Protein AF-A0A453KIV6-F1 (afdb_monomer_lite)

InterPro domains:
  IPR011990 Tetratricopeptide-like helical domain superfamily [G3DSA:1.25.40.10] (7-167)
  IPR011990 Tetratricopeptide-like helical domain superfamily [SSF48452] (20-155)

Sequence (171 aa):
MGMAVLGEAQRQRRRSVYEFLDATRPARGQALRWCETAREMRRVDGDMKEARLLLRGALCCVKDYASVYRTWIAMEKEAGGVGVARWLFEEWGAVCAKDGGLRNEGDGATADAYGDYWCAYLAFELGHGDLRRARAVAARAVRACPRDASLRDTVELRLRDEQERQRRRRR

Organism: Aegilops tauschii subsp. strangulata (NCBI:txid200361)

Foldseek 3Di:
DPPVVVVVVVVVVLVVVLVVCCVPPVLVSLLVVLLVVLVVCCVPVVDNVVSVVSLVVNCVVGPPNVSSLVSNLVVCVVVVNLVVSVVSLVVVLVVLVVVVVPDDPDDVPRVVSLLVSLLVVLVSCLVPHDLVVSVVSLVVSCVVCVPDPVSNVSSVVVSVVSVVVVVVVVD

Structure (mmCIF, N/CA/C/O backbone):
data_AF-A0A453KIV6-F1
#
_entry.id   AF-A0A453KIV6-F1
#
loop_
_atom_site.group_PDB
_atom_site.id
_atom_site.type_symbol
_atom_site.label_atom_id
_atom_site.label_alt_id
_atom_site.label_comp_id
_atom_site.label_asym_id
_atom_site.label_entity_id
_atom_site.label_seq_id
_atom_site.pdbx_PDB_ins_code
_atom_site.Cartn_x
_atom_site.Cartn_y
_atom_site.Cartn_z
_atom_site.occupancy
_atom_site.B_iso_or_equiv
_atom_site.auth_seq_id
_atom_site.auth_comp_id
_atom_site.auth_asym_id
_atom_site.auth_atom_id
_atom_site.pdbx_PDB_model_num
ATOM 1 N N . MET A 1 1 ? 20.209 22.980 -22.981 1.00 47.47 1 MET A N 1
ATOM 2 C CA . MET A 1 1 ? 21.184 22.102 -22.290 1.00 47.47 1 MET A CA 1
ATOM 3 C C . MET A 1 1 ? 20.880 21.845 -20.800 1.00 47.47 1 MET A C 1
ATOM 5 O O . MET A 1 1 ? 21.683 21.197 -20.154 1.00 47.47 1 MET A O 1
ATOM 9 N N . GLY A 1 2 ? 19.731 22.259 -20.235 1.00 46.34 2 GLY A N 1
ATOM 10 C CA . GLY A 1 2 ? 19.408 21.992 -18.815 1.00 46.34 2 GLY A CA 1
ATOM 11 C C . GLY A 1 2 ? 18.737 20.637 -18.529 1.00 46.34 2 GLY A C 1
ATOM 12 O O . GLY A 1 2 ? 19.004 20.021 -17.505 1.00 46.34 2 GLY A O 1
ATOM 13 N N . MET A 1 3 ? 17.908 20.123 -19.447 1.00 42.19 3 MET A N 1
ATOM 14 C CA . MET A 1 3 ? 17.103 18.908 -19.210 1.00 42.19 3 MET A CA 1
ATOM 15 C C . MET A 1 3 ? 17.911 17.598 -19.276 1.00 42.19 3 MET A C 1
ATOM 17 O O . MET A 1 3 ? 17.608 16.653 -18.554 1.00 42.19 3 MET A O 1
ATOM 21 N N . ALA A 1 4 ? 18.963 17.543 -20.101 1.00 50.53 4 ALA A N 1
ATOM 22 C CA . ALA A 1 4 ? 19.808 16.352 -20.246 1.00 50.53 4 ALA A CA 1
ATOM 23 C C . ALA A 1 4 ? 20.705 16.114 -19.014 1.00 50.53 4 ALA A C 1
ATOM 25 O O . ALA A 1 4 ? 20.799 14.988 -18.531 1.00 50.53 4 ALA A O 1
ATOM 26 N N . VAL A 1 5 ? 21.271 17.188 -18.447 1.00 51.59 5 VAL A N 1
ATOM 27 C CA . VAL A 1 5 ? 22.126 17.151 -17.245 1.00 51.59 5 VAL A CA 1
ATOM 28 C C . VAL A 1 5 ? 21.317 16.781 -15.997 1.00 51.59 5 VAL A C 1
ATOM 30 O O . VAL A 1 5 ? 21.770 15.990 -15.169 1.00 51.59 5 VAL A O 1
ATOM 33 N N . LEU A 1 6 ? 20.077 17.277 -15.888 1.00 51.12 6 LEU A N 1
ATOM 34 C CA . LEU A 1 6 ? 19.143 16.852 -14.839 1.00 51.12 6 LEU A CA 1
ATOM 35 C C . LEU A 1 6 ? 18.791 15.359 -14.970 1.00 51.12 6 LEU A C 1
ATOM 37 O O . LEU A 1 6 ? 18.749 14.648 -13.965 1.00 51.12 6 LEU A O 1
ATOM 41 N N . GLY A 1 7 ? 18.626 14.860 -16.199 1.00 60.97 7 GLY A N 1
ATOM 42 C CA . GLY A 1 7 ? 18.396 13.440 -16.473 1.00 60.97 7 GLY A CA 1
ATOM 43 C C . GLY A 1 7 ? 19.587 12.540 -16.123 1.00 60.97 7 GLY A C 1
ATOM 44 O O . GLY A 1 7 ? 19.401 11.437 -15.611 1.00 60.97 7 GLY A O 1
ATOM 45 N N . GLU A 1 8 ? 20.820 12.987 -16.352 1.00 64.06 8 GLU A N 1
ATOM 46 C CA . GLU A 1 8 ? 22.041 12.248 -15.991 1.00 64.06 8 GLU A CA 1
ATOM 47 C C . GLU A 1 8 ? 22.295 12.223 -14.485 1.00 64.06 8 GLU A C 1
ATOM 49 O O . GLU A 1 8 ? 22.528 11.149 -13.929 1.00 64.06 8 GLU A O 1
ATOM 54 N N . ALA A 1 9 ? 22.146 13.357 -13.797 1.00 69.06 9 ALA A N 1
ATOM 55 C CA . ALA A 1 9 ? 22.261 13.412 -12.341 1.00 69.06 9 ALA A CA 1
ATOM 56 C C . ALA A 1 9 ? 21.202 12.532 -11.651 1.00 69.06 9 ALA A C 1
ATOM 58 O O . ALA A 1 9 ? 21.491 11.849 -10.664 1.00 69.06 9 ALA A O 1
ATOM 59 N N . GLN A 1 10 ? 19.979 12.499 -12.186 1.00 62.06 10 GLN A N 1
ATOM 60 C CA . GLN A 1 10 ? 18.903 11.650 -11.679 1.00 62.06 10 GLN A CA 1
ATOM 61 C C . GLN A 1 10 ? 19.151 10.159 -11.963 1.00 62.06 10 GLN A C 1
ATOM 63 O O . GLN A 1 10 ? 18.891 9.325 -11.093 1.00 62.06 10 GLN A O 1
ATOM 68 N N . ARG A 1 11 ? 19.710 9.813 -13.132 1.00 67.31 11 ARG A N 1
ATOM 69 C CA . ARG A 1 11 ? 20.141 8.440 -13.460 1.00 67.31 11 ARG A CA 1
ATOM 70 C C . ARG A 1 11 ? 21.281 7.964 -12.564 1.00 67.31 11 ARG A C 1
ATOM 72 O O . ARG A 1 11 ? 21.212 6.850 -12.052 1.00 67.31 11 ARG A O 1
ATOM 79 N N . GLN A 1 12 ? 22.272 8.814 -12.308 1.00 71.19 12 GLN A N 1
ATOM 80 C CA . GLN A 1 12 ? 23.392 8.480 -11.430 1.00 71.19 12 GLN A CA 1
ATOM 81 C C . GLN A 1 12 ? 22.928 8.268 -9.986 1.00 71.19 12 GLN A C 1
ATOM 83 O O . GLN A 1 12 ? 23.289 7.272 -9.365 1.00 71.19 12 GLN A O 1
ATOM 88 N N . ARG A 1 13 ? 22.048 9.137 -9.468 1.00 69.75 13 ARG A N 1
ATOM 89 C CA . ARG A 1 13 ? 21.447 8.956 -8.135 1.00 69.75 13 ARG A CA 1
ATOM 90 C C . ARG A 1 13 ? 20.656 7.653 -8.029 1.00 69.75 13 ARG A C 1
ATOM 92 O O . ARG A 1 13 ? 20.806 6.939 -7.044 1.00 69.75 13 ARG A O 1
ATOM 99 N N . ARG A 1 14 ? 19.839 7.322 -9.036 1.00 70.06 14 ARG A N 1
ATOM 100 C CA . ARG A 1 14 ? 19.102 6.046 -9.088 1.00 70.06 14 ARG A CA 1
ATOM 101 C C . ARG A 1 14 ? 20.045 4.851 -9.063 1.00 70.06 14 ARG A C 1
ATOM 103 O O . ARG A 1 14 ? 19.831 3.932 -8.280 1.00 70.06 14 ARG A O 1
ATOM 110 N N . ARG A 1 15 ? 21.105 4.889 -9.870 1.00 71.06 15 ARG A N 1
ATOM 111 C CA . ARG A 1 15 ? 22.117 3.834 -9.921 1.00 71.06 15 ARG A CA 1
ATOM 112 C C . ARG A 1 15 ? 22.780 3.621 -8.560 1.00 71.06 15 ARG A C 1
ATOM 114 O O . ARG A 1 15 ? 22.799 2.492 -8.089 1.00 71.06 15 ARG A O 1
ATOM 121 N N . SER A 1 16 ? 23.199 4.691 -7.885 1.00 72.12 16 SER A N 1
ATOM 122 C CA . SER A 1 16 ? 23.774 4.597 -6.536 1.00 72.12 16 SER A CA 1
ATOM 123 C C . SER A 1 16 ? 22.783 4.056 -5.498 1.00 72.12 16 SER A C 1
ATOM 125 O O . SER A 1 16 ? 23.171 3.296 -4.615 1.00 72.12 16 SER A O 1
ATOM 127 N N . VAL A 1 17 ? 21.492 4.397 -5.607 1.00 71.00 17 VAL A N 1
ATOM 128 C CA . VAL A 1 17 ? 20.441 3.831 -4.743 1.00 71.00 17 VAL A CA 1
ATOM 129 C C . VAL A 1 17 ? 20.253 2.337 -5.008 1.00 71.00 17 VAL A C 1
ATOM 131 O O . VAL A 1 17 ? 20.113 1.575 -4.055 1.00 71.00 17 VAL A O 1
ATOM 134 N N . TYR A 1 18 ? 20.274 1.896 -6.267 1.00 71.56 18 TYR A N 1
ATOM 135 C CA . TYR A 1 18 ? 20.174 0.472 -6.594 1.00 71.56 18 TYR A CA 1
ATOM 136 C C . TYR A 1 18 ? 21.403 -0.312 -6.159 1.00 71.56 18 TYR A C 1
ATOM 138 O O . TYR A 1 18 ? 21.230 -1.359 -5.556 1.00 71.56 18 TYR A O 1
ATOM 146 N N . GLU A 1 19 ? 22.609 0.216 -6.359 1.00 74.31 19 GLU A N 1
ATOM 147 C CA . GLU A 1 19 ? 23.851 -0.407 -5.883 1.00 74.31 19 GLU A CA 1
ATOM 148 C C . GLU A 1 19 ? 23.843 -0.558 -4.351 1.00 74.31 19 GLU A C 1
ATOM 150 O O . GLU A 1 19 ? 24.135 -1.633 -3.827 1.00 74.31 19 GLU A O 1
ATOM 155 N N . PHE A 1 20 ? 23.404 0.471 -3.619 1.00 69.81 20 PHE A N 1
ATOM 156 C CA . PHE A 1 20 ? 23.237 0.397 -2.165 1.00 69.81 20 PHE A CA 1
ATOM 157 C C . PHE A 1 20 ? 22.172 -0.626 -1.740 1.00 69.81 20 PHE A C 1
ATOM 159 O O . PHE A 1 20 ? 22.363 -1.376 -0.779 1.00 69.81 20 PHE A O 1
ATOM 166 N N . LEU A 1 21 ? 21.032 -0.669 -2.432 1.00 64.44 21 LEU A N 1
ATOM 167 C CA . LEU A 1 21 ? 19.954 -1.608 -2.119 1.00 64.44 21 LEU A CA 1
ATOM 168 C C . LEU A 1 21 ? 20.297 -3.043 -2.510 1.00 64.44 21 LEU A C 1
ATOM 170 O O . LEU A 1 21 ? 19.915 -3.950 -1.786 1.00 64.44 21 LEU A O 1
ATOM 174 N N . ASP A 1 22 ? 21.030 -3.269 -3.592 1.00 72.75 22 ASP A N 1
ATOM 175 C CA . ASP A 1 22 ? 21.511 -4.598 -3.964 1.00 72.75 22 ASP A CA 1
ATOM 176 C C . ASP A 1 22 ? 22.532 -5.112 -2.938 1.00 72.75 22 ASP A C 1
ATOM 178 O O . ASP A 1 22 ? 22.506 -6.294 -2.599 1.00 72.75 22 ASP A O 1
ATOM 182 N N . ALA A 1 23 ? 23.349 -4.220 -2.366 1.00 69.38 23 ALA A N 1
ATOM 183 C CA . ALA A 1 23 ? 24.298 -4.558 -1.306 1.00 69.38 23 ALA A CA 1
ATOM 184 C C . ALA A 1 23 ? 23.635 -4.825 0.059 1.00 69.38 23 ALA A C 1
ATOM 186 O O . ALA A 1 23 ? 24.098 -5.677 0.812 1.00 69.38 23 ALA A O 1
ATOM 187 N N . THR A 1 24 ? 22.562 -4.103 0.403 1.00 68.44 24 THR A N 1
ATOM 188 C CA . THR A 1 24 ? 21.967 -4.149 1.756 1.00 68.44 24 THR A CA 1
ATOM 189 C C . THR A 1 24 ? 20.653 -4.926 1.839 1.00 68.44 24 THR A C 1
ATOM 191 O O . THR A 1 24 ? 20.355 -5.532 2.868 1.00 68.44 24 THR A O 1
ATOM 194 N N . ARG A 1 25 ? 19.824 -4.885 0.789 1.00 67.12 25 ARG A N 1
ATOM 195 C CA . ARG A 1 25 ? 18.457 -5.441 0.726 1.00 67.12 25 ARG A CA 1
ATOM 196 C C . ARG A 1 25 ? 18.107 -5.885 -0.709 1.00 67.12 25 ARG A C 1
ATOM 198 O O . ARG A 1 25 ? 17.221 -5.291 -1.336 1.00 67.12 25 ARG A O 1
ATOM 205 N N . PRO A 1 26 ? 18.732 -6.954 -1.231 1.00 71.44 26 PRO A N 1
ATOM 206 C CA . PRO A 1 26 ? 18.646 -7.324 -2.648 1.00 71.44 26 PRO A CA 1
ATOM 207 C C . PRO A 1 26 ? 17.217 -7.609 -3.134 1.00 71.44 26 PRO A C 1
ATOM 209 O O . PRO A 1 26 ? 16.855 -7.234 -4.248 1.00 71.44 26 PRO A O 1
ATOM 212 N N . ALA A 1 27 ? 16.354 -8.185 -2.289 1.00 69.69 27 ALA A N 1
ATOM 213 C CA . ALA A 1 27 ? 14.942 -8.408 -2.625 1.00 69.69 27 ALA A CA 1
ATOM 214 C C . ALA A 1 27 ? 14.176 -7.096 -2.889 1.00 69.69 27 ALA A C 1
ATOM 216 O O . ALA A 1 27 ? 13.337 -7.031 -3.787 1.00 69.69 27 ALA A O 1
ATOM 217 N N . ARG A 1 28 ? 14.497 -6.037 -2.137 1.00 68.69 28 ARG A N 1
ATOM 218 C CA . ARG A 1 28 ? 13.899 -4.705 -2.287 1.00 68.69 28 ARG A CA 1
ATOM 219 C C . ARG A 1 28 ? 14.469 -3.968 -3.498 1.00 68.69 28 ARG A C 1
ATOM 221 O O . ARG A 1 28 ? 13.719 -3.305 -4.208 1.00 68.69 28 ARG A O 1
ATOM 228 N N . GLY A 1 29 ? 15.771 -4.108 -3.763 1.00 73.88 29 GLY A N 1
ATOM 229 C CA . GLY A 1 29 ? 16.406 -3.586 -4.979 1.00 73.88 29 GLY A CA 1
ATOM 230 C C . GLY A 1 29 ? 15.764 -4.153 -6.249 1.00 73.88 29 GLY A C 1
ATOM 231 O O . GLY A 1 29 ? 15.362 -3.398 -7.135 1.00 73.88 29 GLY A O 1
ATOM 232 N N . GLN A 1 30 ? 15.558 -5.473 -6.289 1.00 75.50 30 GLN A N 1
ATOM 233 C CA . GLN A 1 30 ? 14.859 -6.146 -7.388 1.00 75.50 30 GLN A CA 1
ATOM 234 C C . GLN A 1 30 ? 13.414 -5.653 -7.543 1.00 75.50 30 GLN A C 1
ATOM 236 O O . GLN A 1 30 ? 13.033 -5.265 -8.646 1.00 75.50 30 GLN A O 1
ATOM 241 N N . ALA A 1 31 ? 12.633 -5.595 -6.456 1.00 77.62 31 ALA A N 1
ATOM 242 C CA . ALA A 1 31 ? 11.251 -5.104 -6.479 1.00 77.62 31 ALA A CA 1
ATOM 243 C C . ALA A 1 31 ? 11.137 -3.703 -7.094 1.00 77.62 31 ALA A C 1
ATOM 245 O O . ALA A 1 31 ? 10.273 -3.446 -7.930 1.00 77.62 31 ALA A O 1
ATOM 246 N N . LEU A 1 32 ? 12.030 -2.791 -6.701 1.00 77.94 32 LEU A N 1
ATOM 247 C CA . LEU A 1 32 ? 11.992 -1.406 -7.161 1.00 77.94 32 LEU A CA 1
ATOM 248 C C . LEU A 1 32 ? 12.328 -1.257 -8.643 1.00 77.94 32 LEU A C 1
ATOM 250 O O . LEU A 1 32 ? 11.750 -0.380 -9.282 1.00 77.94 32 LEU A O 1
ATOM 254 N N . ARG A 1 33 ? 13.203 -2.107 -9.195 1.00 80.75 33 ARG A N 1
ATOM 255 C CA . ARG A 1 33 ? 13.465 -2.134 -10.641 1.00 80.75 33 ARG A CA 1
ATOM 256 C C . ARG A 1 33 ? 12.202 -2.499 -11.418 1.00 80.75 33 ARG A C 1
ATOM 258 O O . ARG A 1 33 ? 11.814 -1.751 -12.306 1.00 80.75 33 ARG A O 1
ATOM 265 N N . TRP A 1 34 ? 11.501 -3.562 -11.015 1.00 82.75 34 TRP A N 1
ATOM 266 C CA . TRP A 1 34 ? 10.222 -3.947 -11.631 1.00 82.75 34 TRP A CA 1
ATOM 267 C C . TRP A 1 34 ? 9.164 -2.842 -11.526 1.00 82.75 34 TRP A C 1
ATOM 269 O O . TRP A 1 34 ? 8.488 -2.527 -12.505 1.00 82.75 34 TRP A O 1
ATOM 279 N N . CYS A 1 35 ? 9.049 -2.212 -10.355 1.00 84.88 35 CYS A N 1
ATOM 280 C CA . CYS A 1 35 ? 8.140 -1.089 -10.130 1.00 84.88 35 CYS A CA 1
ATOM 281 C C . CYS A 1 35 ? 8.448 0.112 -11.032 1.00 84.88 35 CYS A C 1
ATOM 283 O O . CYS A 1 35 ? 7.536 0.785 -11.510 1.00 84.88 35 CYS A O 1
ATOM 285 N N . GLU A 1 36 ? 9.727 0.408 -11.245 1.00 84.31 36 GLU A N 1
ATOM 286 C CA . GLU A 1 36 ? 10.147 1.500 -12.110 1.00 84.31 36 GLU A CA 1
ATOM 287 C C . GLU A 1 36 ? 9.876 1.203 -13.582 1.00 84.31 36 GLU A C 1
ATOM 289 O O . GLU A 1 36 ? 9.257 2.032 -14.247 1.00 84.31 36 GLU A O 1
ATOM 294 N N . THR A 1 37 ? 10.242 0.013 -14.061 1.00 83.00 37 THR A N 1
ATOM 295 C CA . THR A 1 37 ? 9.947 -0.417 -15.433 1.00 83.00 37 THR A CA 1
ATOM 296 C C . THR A 1 37 ? 8.445 -0.362 -15.712 1.00 83.00 37 THR A C 1
ATOM 298 O O . THR A 1 37 ? 8.033 0.169 -16.738 1.00 83.00 37 THR A O 1
ATOM 301 N N . ALA A 1 38 ? 7.603 -0.803 -14.772 1.00 82.56 38 ALA A N 1
ATOM 302 C CA . ALA A 1 38 ? 6.150 -0.706 -14.916 1.00 82.56 38 ALA A CA 1
ATOM 303 C C . ALA A 1 38 ? 5.660 0.748 -15.051 1.00 82.56 38 ALA A C 1
ATOM 305 O O . ALA A 1 38 ? 4.805 1.048 -15.888 1.00 82.56 38 ALA A O 1
ATOM 306 N N . ARG A 1 39 ? 6.207 1.672 -14.249 1.00 82.06 39 ARG A N 1
ATOM 307 C CA . ARG A 1 39 ? 5.870 3.105 -14.323 1.00 82.06 39 ARG A CA 1
ATOM 308 C C . ARG A 1 39 ? 6.334 3.746 -15.625 1.00 82.06 39 ARG A C 1
ATOM 310 O O . ARG A 1 39 ? 5.650 4.631 -16.132 1.00 82.06 39 ARG A O 1
ATOM 317 N N . GLU A 1 40 ? 7.492 3.340 -16.131 1.00 81.44 40 GLU A N 1
ATOM 318 C CA . GLU A 1 40 ? 8.035 3.832 -17.394 1.00 81.44 40 GLU A CA 1
ATOM 319 C C . GLU A 1 40 ? 7.197 3.347 -18.581 1.00 81.44 40 GLU A C 1
ATOM 321 O O . GLU A 1 40 ? 6.781 4.180 -19.380 1.00 81.44 40 GLU A O 1
ATOM 326 N N . MET A 1 41 ? 6.812 2.066 -18.622 1.00 74.75 41 MET A N 1
ATOM 327 C CA . MET A 1 41 ? 5.904 1.546 -19.658 1.00 74.75 41 MET A CA 1
ATOM 328 C C . MET A 1 41 ? 4.564 2.284 -19.667 1.00 74.75 41 MET A C 1
ATOM 330 O O . MET A 1 41 ? 4.121 2.751 -20.709 1.00 74.75 41 MET A O 1
ATOM 334 N N . ARG A 1 42 ? 3.961 2.533 -18.495 1.00 77.31 42 ARG A N 1
ATOM 335 C CA . ARG A 1 42 ? 2.735 3.347 -18.419 1.00 77.31 42 ARG A CA 1
ATOM 336 C C . ARG A 1 42 ? 2.928 4.760 -18.985 1.00 77.31 42 ARG A C 1
ATOM 338 O O . ARG A 1 42 ? 1.998 5.322 -19.558 1.00 77.31 42 ARG A O 1
ATOM 345 N N . ARG A 1 43 ? 4.100 5.366 -18.776 1.00 78.94 43 ARG A N 1
ATOM 346 C CA . ARG A 1 43 ? 4.404 6.718 -19.269 1.00 78.94 43 ARG A CA 1
ATOM 347 C C . ARG A 1 43 ? 4.620 6.767 -20.776 1.00 78.94 43 ARG A C 1
ATOM 349 O O . ARG A 1 43 ? 4.271 7.781 -21.372 1.00 78.94 43 ARG A O 1
ATOM 356 N N . VAL A 1 44 ? 5.227 5.731 -21.347 1.00 74.19 44 VAL A N 1
ATOM 357 C CA . VAL A 1 44 ? 5.601 5.675 -22.766 1.00 74.19 44 VAL A CA 1
ATOM 358 C C . VAL A 1 44 ? 4.445 5.161 -23.622 1.00 74.19 44 VAL A C 1
ATOM 360 O O . VAL A 1 44 ? 4.092 5.809 -24.602 1.00 74.19 44 VAL A O 1
ATOM 363 N N . ASP A 1 45 ? 3.822 4.052 -23.222 1.00 63.16 45 ASP A N 1
ATOM 364 C CA . ASP A 1 45 ? 2.835 3.341 -24.044 1.00 63.16 45 ASP A CA 1
ATOM 365 C C . ASP A 1 45 ? 1.394 3.793 -23.770 1.00 63.16 45 ASP A C 1
ATOM 367 O O . ASP A 1 45 ? 0.501 3.598 -24.592 1.00 63.16 45 ASP A O 1
ATOM 371 N N . GLY A 1 46 ? 1.134 4.390 -22.601 1.00 63.56 46 GLY A N 1
ATOM 372 C CA . GLY A 1 46 ? -0.198 4.835 -22.182 1.00 63.56 46 GLY A CA 1
ATOM 373 C C . GLY A 1 46 ? -1.191 3.709 -21.846 1.00 63.56 46 GLY A C 1
ATOM 374 O O . GLY A 1 46 ? -2.146 3.967 -21.108 1.00 63.56 46 GLY A O 1
ATOM 375 N N . ASP A 1 47 ? -0.974 2.470 -22.311 1.00 69.00 47 ASP A N 1
ATOM 376 C CA . ASP A 1 47 ? -1.754 1.295 -21.900 1.00 69.00 47 ASP A CA 1
ATOM 377 C C . ASP A 1 47 ? -1.234 0.739 -20.557 1.00 69.00 47 ASP A C 1
ATOM 379 O O . ASP A 1 47 ? -0.040 0.614 -20.283 1.00 69.00 47 ASP A O 1
ATOM 383 N N . MET A 1 48 ? -2.174 0.442 -19.664 1.00 77.19 48 MET A N 1
ATOM 384 C CA . MET A 1 48 ? -1.922 -0.069 -18.319 1.00 77.19 48 MET A CA 1
ATOM 385 C C . MET A 1 48 ? -1.816 -1.606 -18.307 1.00 77.19 48 MET A C 1
ATOM 387 O O . MET A 1 48 ? -1.415 -2.192 -17.302 1.00 77.19 48 MET A O 1
ATOM 391 N N . LYS A 1 49 ? -2.193 -2.297 -19.389 1.00 79.31 49 LYS A N 1
ATOM 392 C CA . LYS A 1 49 ? -2.220 -3.771 -19.453 1.00 79.31 49 LYS A CA 1
ATOM 393 C C . LYS A 1 49 ? -0.835 -4.402 -19.340 1.00 79.31 49 LYS A C 1
ATOM 395 O O . LYS A 1 49 ? -0.652 -5.304 -18.524 1.00 79.31 49 LYS A O 1
ATOM 400 N N . GLU A 1 50 ? 0.140 -3.916 -20.091 1.00 78.12 50 GLU A N 1
ATOM 401 C CA . GLU A 1 50 ? 1.508 -4.438 -20.119 1.00 78.12 50 GLU A CA 1
ATOM 402 C C . GLU A 1 50 ? 2.191 -4.216 -18.765 1.00 78.12 50 GLU A C 1
ATOM 404 O O . GLU A 1 50 ? 2.817 -5.124 -18.215 1.00 78.12 50 GLU A O 1
ATOM 409 N N . ALA A 1 51 ? 1.971 -3.047 -18.156 1.00 82.94 51 ALA A N 1
ATOM 410 C CA . ALA A 1 51 ? 2.444 -2.747 -16.808 1.00 82.94 51 ALA A CA 1
ATOM 411 C C . ALA A 1 51 ? 1.846 -3.690 -15.748 1.00 82.94 51 ALA A C 1
ATOM 413 O O . ALA A 1 51 ? 2.567 -4.151 -14.862 1.00 82.94 51 ALA A O 1
ATOM 414 N N . ARG A 1 52 ? 0.552 -4.032 -15.849 1.00 83.25 52 ARG A N 1
ATOM 415 C CA . ARG A 1 52 ? -0.094 -5.019 -14.961 1.00 83.25 52 ARG A CA 1
ATOM 416 C C . ARG A 1 52 ? 0.510 -6.409 -15.118 1.00 83.25 52 ARG A C 1
ATOM 418 O O . ARG A 1 52 ? 0.780 -7.062 -14.115 1.00 83.25 52 ARG A O 1
ATOM 425 N N . LEU A 1 53 ? 0.720 -6.864 -16.355 1.00 83.69 53 LEU A N 1
ATOM 426 C CA . LEU A 1 53 ? 1.324 -8.172 -16.627 1.00 83.69 53 LEU A CA 1
ATOM 427 C C . LEU A 1 53 ? 2.741 -8.255 -16.056 1.00 83.69 53 LEU A C 1
ATOM 429 O O . LEU A 1 53 ? 3.082 -9.245 -15.408 1.00 83.69 53 LEU A O 1
ATOM 433 N N . LEU A 1 54 ? 3.526 -7.189 -16.216 1.00 83.88 54 LEU A N 1
ATOM 434 C CA . LEU A 1 54 ? 4.873 -7.094 -15.667 1.00 83.88 54 LEU A CA 1
ATOM 435 C C . LEU A 1 54 ? 4.876 -7.175 -14.134 1.00 83.88 54 LEU A C 1
ATOM 437 O O . LEU A 1 54 ? 5.624 -7.961 -13.555 1.00 83.88 54 LEU A O 1
ATOM 441 N N . LEU A 1 55 ? 4.018 -6.395 -13.471 1.00 85.06 55 LEU A N 1
ATOM 442 C CA . LEU A 1 55 ? 3.907 -6.393 -12.009 1.00 85.06 55 LEU A CA 1
ATOM 443 C C . LEU A 1 55 ? 3.409 -7.741 -11.482 1.00 85.06 55 LEU A C 1
ATOM 445 O O . LEU A 1 55 ? 3.918 -8.234 -10.476 1.00 85.06 55 LEU A O 1
ATOM 449 N N . ARG A 1 56 ? 2.476 -8.380 -12.191 1.00 85.25 56 ARG A N 1
ATOM 450 C CA . ARG A 1 56 ? 2.003 -9.725 -11.857 1.00 85.25 56 ARG A CA 1
ATOM 451 C C . ARG A 1 56 ? 3.112 -10.769 -11.981 1.00 85.25 56 ARG A C 1
ATOM 453 O O . ARG A 1 56 ? 3.246 -11.601 -11.091 1.00 85.25 56 ARG A O 1
ATOM 460 N N . GLY A 1 57 ? 3.932 -10.699 -13.030 1.00 81.00 57 GLY A N 1
ATOM 461 C CA . GLY A 1 57 ? 5.120 -11.545 -13.169 1.00 81.00 57 GLY A CA 1
ATOM 462 C C . GLY A 1 57 ? 6.141 -11.302 -12.054 1.00 81.00 57 GLY A C 1
ATOM 463 O O . GLY A 1 57 ? 6.690 -12.252 -11.498 1.00 81.00 57 GLY A O 1
ATOM 464 N N . ALA A 1 58 ? 6.339 -10.043 -11.653 1.00 82.12 58 ALA A N 1
ATOM 465 C CA . ALA A 1 58 ? 7.248 -9.689 -10.566 1.00 82.12 58 ALA A CA 1
ATOM 466 C C . ALA A 1 58 ? 6.826 -10.301 -9.218 1.00 82.12 58 ALA A C 1
ATOM 468 O O . ALA A 1 58 ? 7.692 -10.740 -8.461 1.00 82.12 58 ALA A O 1
ATOM 469 N N . LEU A 1 59 ? 5.521 -10.401 -8.930 1.00 80.75 59 LEU A N 1
ATOM 470 C CA . LEU A 1 59 ? 5.012 -11.029 -7.701 1.00 80.75 59 LEU A CA 1
ATOM 471 C C . LEU A 1 59 ? 5.398 -12.513 -7.569 1.00 80.75 59 LEU A C 1
ATOM 473 O O . LEU A 1 59 ? 5.516 -13.002 -6.450 1.00 80.75 59 LEU A O 1
ATOM 477 N N . CYS A 1 60 ? 5.639 -13.222 -8.676 1.00 76.31 60 CYS A N 1
ATOM 478 C CA . CYS A 1 60 ? 6.117 -14.609 -8.642 1.00 76.31 60 CYS A CA 1
ATOM 479 C C . CYS A 1 60 ? 7.616 -14.725 -8.322 1.00 76.31 60 CYS A C 1
ATOM 481 O O . CYS A 1 60 ? 8.066 -15.778 -7.876 1.00 76.31 60 CYS A O 1
ATOM 483 N N . CYS A 1 61 ? 8.390 -13.665 -8.557 1.00 70.00 61 CYS A N 1
ATOM 484 C CA . CYS A 1 61 ? 9.854 -13.707 -8.528 1.00 70.00 61 CYS A CA 1
ATOM 485 C C . CYS A 1 61 ? 10.463 -12.918 -7.360 1.00 70.00 61 CYS A C 1
ATOM 487 O O . CYS A 1 61 ? 11.634 -13.102 -7.031 1.00 70.00 61 CYS A O 1
ATOM 489 N N . VAL A 1 62 ? 9.697 -12.018 -6.740 1.00 71.38 62 VAL A N 1
ATOM 490 C CA . VAL A 1 62 ? 10.204 -11.035 -5.780 1.00 71.38 62 VAL A CA 1
ATOM 491 C C . VAL A 1 62 ? 9.677 -11.323 -4.376 1.00 71.38 62 VAL A C 1
ATOM 493 O O . VAL A 1 62 ? 8.473 -11.354 -4.142 1.00 71.38 62 VAL A O 1
ATOM 496 N N . LYS A 1 63 ? 10.591 -11.454 -3.405 1.00 72.25 63 LYS A N 1
ATOM 497 C CA . LYS A 1 63 ? 10.230 -11.644 -1.986 1.00 72.25 63 LYS A CA 1
ATOM 498 C C . LYS A 1 63 ? 9.599 -10.400 -1.346 1.00 72.25 63 LYS A C 1
ATOM 500 O O . LYS A 1 63 ? 8.818 -10.529 -0.413 1.00 72.25 63 LYS A O 1
ATOM 505 N N . ASP A 1 64 ? 9.935 -9.202 -1.828 1.00 73.50 64 ASP A N 1
ATOM 506 C CA . ASP A 1 64 ? 9.312 -7.939 -1.406 1.00 73.50 64 ASP A CA 1
ATOM 507 C C . ASP A 1 64 ? 8.088 -7.602 -2.276 1.00 73.50 64 ASP A C 1
ATOM 509 O O . ASP A 1 64 ? 8.081 -6.654 -3.067 1.00 73.50 64 ASP A O 1
ATOM 513 N N . TYR A 1 65 ? 7.034 -8.404 -2.134 1.00 78.12 65 TYR A N 1
ATOM 514 C CA . TYR A 1 65 ? 5.761 -8.166 -2.816 1.00 78.12 65 TYR A CA 1
ATOM 515 C C . TYR A 1 65 ? 5.073 -6.877 -2.348 1.00 78.12 65 TYR A C 1
ATOM 517 O O . TYR A 1 65 ? 4.306 -6.284 -3.105 1.00 78.12 65 TYR A O 1
ATOM 525 N N . ALA A 1 66 ? 5.363 -6.390 -1.135 1.00 80.88 66 ALA A N 1
ATOM 526 C CA . ALA A 1 66 ? 4.774 -5.165 -0.601 1.00 80.88 66 ALA A CA 1
ATOM 527 C C . ALA A 1 66 ? 5.117 -3.943 -1.467 1.00 80.88 66 ALA A C 1
ATOM 529 O O . ALA A 1 66 ? 4.236 -3.147 -1.796 1.00 80.88 66 ALA A O 1
ATOM 530 N N . SER A 1 67 ? 6.379 -3.803 -1.882 1.00 81.06 67 SER A N 1
ATOM 531 C CA . SER A 1 67 ? 6.801 -2.726 -2.788 1.00 81.06 67 SER A CA 1
ATOM 532 C C . SER A 1 67 ? 6.124 -2.813 -4.165 1.00 81.06 67 SER A C 1
ATOM 534 O O . SER A 1 67 ? 5.774 -1.777 -4.745 1.00 81.06 67 SER A O 1
ATOM 536 N N . VAL A 1 68 ? 5.892 -4.033 -4.662 1.00 83.38 68 VAL A N 1
ATOM 537 C CA . VAL A 1 68 ? 5.221 -4.295 -5.947 1.00 83.38 68 VAL A CA 1
ATOM 538 C C . VAL A 1 68 ? 3.742 -3.911 -5.871 1.00 83.38 68 VAL A C 1
ATOM 540 O O . VAL A 1 68 ? 3.285 -3.092 -6.672 1.00 83.38 68 VAL A O 1
ATOM 543 N N . TYR A 1 69 ? 3.013 -4.387 -4.856 1.00 86.94 69 TYR A N 1
ATOM 544 C CA . TYR A 1 69 ? 1.607 -4.028 -4.640 1.00 86.94 69 TYR A CA 1
ATOM 545 C C . TYR A 1 69 ? 1.412 -2.527 -4.427 1.00 86.94 69 TYR A C 1
ATOM 547 O O . TYR A 1 69 ? 0.522 -1.940 -5.041 1.00 86.94 69 TYR A O 1
ATOM 555 N N . ARG A 1 70 ? 2.252 -1.865 -3.616 1.00 86.31 70 ARG A N 1
ATOM 556 C CA . ARG A 1 70 ? 2.142 -0.410 -3.390 1.00 86.31 70 ARG A CA 1
ATOM 557 C C . ARG A 1 70 ? 2.282 0.374 -4.695 1.00 86.31 70 ARG A C 1
ATOM 559 O O . ARG A 1 70 ? 1.526 1.319 -4.919 1.00 86.31 70 ARG A O 1
ATOM 566 N N . THR A 1 71 ? 3.224 -0.016 -5.553 1.00 87.06 71 THR A N 1
ATOM 567 C CA . THR A 1 71 ? 3.398 0.609 -6.871 1.00 87.06 71 THR A CA 1
ATOM 568 C C . THR A 1 71 ? 2.203 0.357 -7.771 1.00 87.06 71 THR A C 1
ATOM 570 O O . THR A 1 71 ? 1.680 1.311 -8.346 1.00 87.06 71 THR A O 1
ATOM 573 N N . TRP A 1 72 ? 1.741 -0.888 -7.852 1.00 89.56 72 TRP A N 1
ATOM 574 C CA . TRP A 1 72 ? 0.600 -1.241 -8.686 1.00 89.56 72 TRP A CA 1
ATOM 575 C C . TRP A 1 72 ? -0.657 -0.468 -8.268 1.00 89.56 72 TRP A C 1
ATOM 577 O O . TRP A 1 72 ? -1.272 0.223 -9.077 1.00 89.56 72 TRP A O 1
ATOM 587 N N . ILE A 1 73 ? -0.981 -0.481 -6.977 1.00 89.75 73 ILE A N 1
ATOM 588 C CA . ILE A 1 73 ? -2.126 0.237 -6.412 1.00 89.75 73 ILE A CA 1
ATOM 589 C C . ILE A 1 73 ? -2.024 1.741 -6.691 1.00 89.75 73 ILE A C 1
ATOM 591 O O . ILE A 1 73 ? -3.018 2.360 -7.067 1.00 89.75 73 ILE A O 1
ATOM 595 N N . ALA A 1 74 ? -0.844 2.348 -6.530 1.00 88.19 74 ALA A N 1
ATOM 596 C CA . ALA A 1 74 ? -0.644 3.760 -6.860 1.00 88.19 74 ALA A CA 1
ATOM 597 C C . ALA A 1 74 ? -0.939 4.041 -8.340 1.00 88.19 74 ALA A C 1
ATOM 599 O O . ALA A 1 74 ? -1.641 5.003 -8.653 1.00 88.19 74 ALA A O 1
ATOM 600 N N . MET A 1 75 ? -0.477 3.164 -9.233 1.00 87.31 75 MET A N 1
ATOM 601 C CA . MET A 1 75 ? -0.712 3.318 -10.662 1.00 87.31 75 MET A CA 1
ATOM 602 C C . MET A 1 75 ? -2.199 3.202 -11.022 1.00 87.31 75 MET A C 1
ATOM 604 O O . MET A 1 75 ? -2.694 4.045 -11.770 1.00 87.31 75 MET A O 1
ATOM 608 N N . GLU A 1 76 ? -2.926 2.234 -10.456 1.00 88.81 76 GLU A N 1
ATOM 609 C CA . GLU A 1 76 ? -4.375 2.086 -10.681 1.00 88.81 76 GLU A CA 1
ATOM 610 C C . GLU A 1 76 ? -5.164 3.281 -10.140 1.00 88.81 76 GLU A C 1
ATOM 612 O O . GLU A 1 76 ? -6.101 3.747 -10.785 1.00 88.81 76 GLU A O 1
ATOM 617 N N . LYS A 1 77 ? -4.772 3.830 -8.983 1.00 86.44 77 LYS A N 1
ATOM 618 C CA . LYS A 1 77 ? -5.415 5.024 -8.410 1.00 86.44 77 LYS A CA 1
ATOM 619 C C . LYS A 1 77 ? -5.296 6.232 -9.330 1.00 86.44 77 LYS A C 1
ATOM 621 O O . LYS A 1 77 ? -6.285 6.912 -9.573 1.00 86.44 77 LYS A O 1
ATOM 626 N N . GLU A 1 78 ? -4.101 6.480 -9.854 1.00 84.38 78 GLU A N 1
ATOM 627 C CA . GLU A 1 78 ? -3.861 7.564 -10.811 1.00 84.38 78 GLU A CA 1
ATOM 628 C C . GLU A 1 78 ? -4.620 7.356 -12.131 1.00 84.38 78 GLU A C 1
ATOM 630 O O . GLU A 1 78 ? -4.885 8.322 -12.835 1.00 84.38 78 GLU A O 1
ATOM 635 N N . ALA A 1 79 ? -4.952 6.112 -12.486 1.00 82.81 79 ALA A N 1
ATOM 636 C CA . ALA A 1 79 ? -5.772 5.784 -13.652 1.00 82.81 79 ALA A CA 1
ATOM 637 C C . ALA A 1 79 ? -7.290 5.817 -13.358 1.00 82.81 79 ALA A C 1
ATOM 639 O O . ALA A 1 79 ? -8.089 5.511 -14.238 1.00 82.81 79 ALA A O 1
ATOM 640 N N . GLY A 1 80 ? -7.707 6.152 -12.129 1.00 80.81 80 GLY A N 1
ATOM 641 C CA . GLY A 1 80 ? -9.114 6.149 -11.701 1.00 80.81 80 GLY A CA 1
ATOM 642 C C . GLY A 1 80 ? -9.678 4.762 -11.350 1.00 80.81 80 GLY A C 1
ATOM 643 O O . GLY A 1 80 ? -10.852 4.635 -11.003 1.00 80.81 80 GLY A O 1
ATOM 644 N N . GLY A 1 81 ? -8.853 3.714 -11.378 1.00 84.81 81 GLY A N 1
ATOM 645 C CA . GLY A 1 81 ? -9.211 2.316 -11.126 1.00 84.81 81 GLY A CA 1
ATOM 646 C C . GLY A 1 81 ? -9.376 1.963 -9.644 1.00 84.81 81 GLY A C 1
ATOM 647 O O . GLY A 1 81 ? -8.768 1.009 -9.161 1.00 84.81 81 GLY A O 1
ATOM 648 N N . VAL A 1 82 ? -10.210 2.697 -8.898 1.00 86.94 82 VAL A N 1
ATOM 649 C CA . VAL A 1 82 ? -10.406 2.490 -7.443 1.00 86.94 82 VAL A CA 1
ATOM 650 C C . VAL A 1 82 ? -10.898 1.071 -7.117 1.00 86.94 82 VAL A C 1
ATOM 652 O O . VAL A 1 82 ? -10.517 0.501 -6.095 1.00 86.94 82 VAL A O 1
ATOM 655 N N . GLY A 1 83 ? -11.720 0.473 -7.987 1.00 86.56 83 GLY A N 1
ATOM 656 C CA . GLY A 1 83 ? -12.189 -0.909 -7.830 1.00 86.56 83 GLY A CA 1
ATOM 657 C C . GLY A 1 83 ? -11.060 -1.940 -7.934 1.00 86.56 83 GLY A C 1
ATOM 658 O O . GLY A 1 83 ? -10.966 -2.829 -7.091 1.00 86.56 83 GLY A O 1
ATOM 659 N N . VAL A 1 84 ? -10.162 -1.771 -8.908 1.00 86.81 84 VAL A N 1
ATOM 660 C CA . VAL A 1 84 ? -8.987 -2.640 -9.089 1.00 86.81 84 VAL A CA 1
ATOM 661 C C . VAL A 1 84 ? -8.017 -2.463 -7.925 1.00 86.81 84 VAL A C 1
ATOM 663 O O . VAL A 1 84 ? -7.551 -3.448 -7.363 1.00 86.81 84 VAL A O 1
ATOM 666 N N . ALA A 1 85 ? -7.785 -1.223 -7.486 1.00 88.62 85 ALA A N 1
ATOM 667 C CA . ALA A 1 85 ? -6.959 -0.936 -6.316 1.00 88.62 85 ALA A CA 1
ATOM 668 C C . ALA A 1 85 ? -7.473 -1.646 -5.048 1.00 88.62 85 ALA A C 1
ATOM 670 O O . ALA A 1 85 ? -6.675 -2.197 -4.295 1.00 88.62 85 ALA A O 1
ATOM 671 N N . ARG A 1 86 ? -8.797 -1.689 -4.830 1.00 90.62 86 ARG A N 1
ATOM 672 C CA . ARG A 1 86 ? -9.406 -2.450 -3.721 1.00 90.62 86 ARG A CA 1
ATOM 673 C C . ARG A 1 86 ? -9.159 -3.946 -3.837 1.00 90.62 86 ARG A C 1
ATOM 675 O O . ARG A 1 86 ? -8.786 -4.570 -2.851 1.00 90.62 86 ARG A O 1
ATOM 682 N N . TRP A 1 87 ? -9.367 -4.507 -5.024 1.00 91.81 87 TRP A N 1
ATOM 683 C CA . TRP A 1 87 ? -9.121 -5.925 -5.268 1.00 91.81 87 TRP A CA 1
ATOM 684 C C . TRP A 1 87 ? -7.653 -6.296 -5.005 1.00 91.81 87 TRP A C 1
ATOM 686 O O . TRP A 1 87 ? -7.394 -7.273 -4.308 1.00 91.81 87 TRP A O 1
ATOM 696 N N . LEU A 1 88 ? -6.708 -5.456 -5.441 1.00 89.50 88 LEU A N 1
ATOM 697 C CA . LEU A 1 88 ? -5.277 -5.633 -5.173 1.00 89.50 88 LEU A CA 1
ATOM 698 C C . LEU A 1 88 ? -4.937 -5.591 -3.676 1.00 89.50 88 LEU A C 1
ATOM 700 O O . LEU A 1 88 ? -4.061 -6.328 -3.236 1.00 89.50 88 LEU A O 1
ATOM 704 N N . PHE A 1 89 ? -5.615 -4.758 -2.876 1.00 89.69 89 PHE A N 1
ATOM 705 C CA . PHE A 1 89 ? -5.438 -4.781 -1.419 1.00 89.69 89 PHE A CA 1
ATOM 706 C C . PHE A 1 89 ? -5.903 -6.105 -0.807 1.00 89.69 89 PHE A C 1
ATOM 708 O O . PHE A 1 89 ? -5.202 -6.650 0.039 1.00 89.69 89 PHE A O 1
ATOM 715 N N . GLU A 1 90 ? -7.043 -6.646 -1.238 1.00 90.38 90 GLU A N 1
ATOM 716 C CA . GLU A 1 90 ? -7.523 -7.943 -0.741 1.00 90.38 90 GLU A CA 1
ATOM 717 C C . GLU A 1 90 ? -6.602 -9.097 -1.175 1.00 90.38 90 GLU A C 1
ATOM 719 O O . GLU A 1 90 ? -6.308 -9.982 -0.370 1.00 90.38 90 GLU A O 1
ATOM 724 N N . GLU A 1 91 ? -6.083 -9.066 -2.408 1.00 89.12 91 GLU A N 1
ATOM 725 C CA . GLU A 1 91 ? -5.091 -10.038 -2.887 1.00 89.12 91 GLU A CA 1
ATOM 726 C C . GLU A 1 91 ? -3.793 -9.959 -2.070 1.00 89.12 91 GLU A C 1
ATOM 728 O O . GLU A 1 91 ? -3.309 -10.977 -1.569 1.00 89.12 91 GLU A O 1
ATOM 733 N N . TRP A 1 92 ? -3.273 -8.748 -1.844 1.00 87.12 92 TRP A N 1
ATOM 734 C CA . TRP A 1 92 ? -2.098 -8.529 -1.001 1.00 87.12 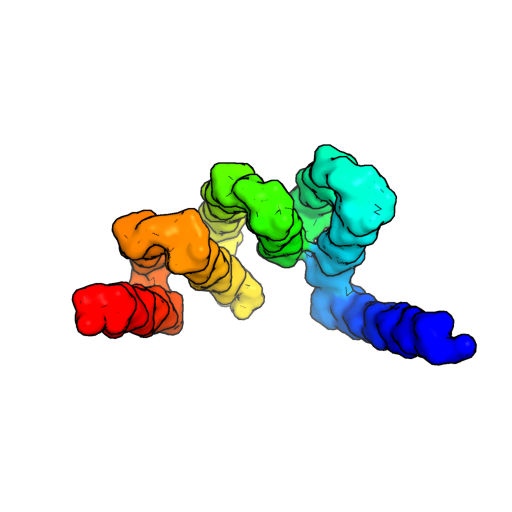92 TRP A CA 1
ATOM 735 C C . TRP A 1 92 ? -2.339 -9.025 0.432 1.00 87.12 92 TRP A C 1
ATOM 737 O O . TRP A 1 92 ? -1.500 -9.736 0.986 1.00 87.12 92 TRP A O 1
ATOM 747 N N . GLY A 1 93 ? -3.505 -8.738 1.013 1.00 84.56 93 GLY A N 1
ATOM 748 C CA . GLY A 1 93 ? -3.898 -9.243 2.327 1.00 84.56 93 GLY A CA 1
ATOM 749 C C . GLY A 1 93 ? -3.923 -10.773 2.398 1.00 84.56 93 GLY A C 1
ATOM 750 O O . GLY A 1 93 ? -3.448 -11.344 3.379 1.00 84.56 93 GLY A O 1
ATOM 751 N N . ALA A 1 94 ? -4.412 -11.447 1.354 1.00 84.38 94 ALA A N 1
ATOM 752 C CA . ALA A 1 94 ? -4.428 -12.908 1.278 1.00 84.38 94 ALA A CA 1
ATOM 753 C C . ALA A 1 94 ? -3.017 -13.512 1.185 1.00 84.38 94 ALA A C 1
ATOM 755 O O . ALA A 1 94 ? -2.751 -14.531 1.825 1.00 84.38 94 ALA A O 1
ATOM 756 N N . VAL A 1 95 ? -2.108 -12.884 0.429 1.00 80.81 95 VAL A N 1
ATOM 757 C CA . VAL A 1 95 ? -0.689 -13.285 0.374 1.00 80.81 95 VAL A CA 1
ATOM 758 C C . VAL A 1 95 ? -0.029 -13.095 1.741 1.00 80.81 95 VAL A C 1
ATOM 760 O O . VAL A 1 95 ? 0.554 -14.037 2.273 1.00 80.81 95 VAL A O 1
ATOM 763 N N . CYS A 1 96 ? -0.214 -11.929 2.367 1.00 76.94 96 CYS A N 1
ATOM 764 C CA . CYS A 1 96 ? 0.293 -11.651 3.711 1.00 76.94 96 CYS A CA 1
ATOM 765 C C . CYS A 1 96 ? -0.220 -12.651 4.757 1.00 76.94 96 CYS A C 1
ATOM 767 O O . CYS A 1 96 ? 0.540 -13.065 5.626 1.00 76.94 96 CYS A O 1
ATOM 769 N N . ALA A 1 97 ? -1.496 -13.045 4.694 1.00 73.94 97 ALA A N 1
ATOM 770 C CA . ALA A 1 97 ? -2.082 -13.992 5.640 1.00 73.94 97 ALA A CA 1
ATOM 771 C C . ALA A 1 97 ? -1.520 -15.416 5.476 1.00 73.94 97 ALA A C 1
ATOM 773 O O . ALA A 1 97 ? -1.305 -16.103 6.473 1.00 73.94 97 ALA A O 1
ATOM 774 N N . LYS A 1 98 ? -1.249 -15.849 4.236 1.00 70.88 98 LYS A N 1
ATOM 775 C CA . LYS A 1 98 ? -0.611 -17.146 3.948 1.00 70.88 98 LYS A CA 1
ATOM 776 C C . LYS A 1 98 ? 0.839 -17.183 4.430 1.00 70.88 98 LYS A C 1
ATOM 778 O O . LYS A 1 98 ? 1.240 -18.153 5.066 1.00 70.88 98 LYS A O 1
ATOM 783 N N . ASP A 1 99 ? 1.589 -16.111 4.197 1.00 64.19 99 ASP A N 1
ATOM 784 C CA . ASP A 1 99 ? 2.983 -15.996 4.641 1.00 64.19 99 ASP A CA 1
ATOM 785 C C . ASP A 1 99 ? 3.105 -15.759 6.155 1.00 64.19 99 ASP A C 1
ATOM 787 O O . ASP A 1 99 ? 4.069 -16.189 6.789 1.00 64.19 99 ASP A O 1
ATOM 791 N N . GLY A 1 100 ? 2.123 -15.082 6.755 1.00 55.16 100 GLY A N 1
ATOM 792 C CA . GLY A 1 100 ? 2.048 -14.808 8.190 1.00 55.16 100 GLY A CA 1
ATOM 793 C C . GLY A 1 100 ? 1.837 -16.059 9.048 1.00 55.16 100 GLY A C 1
ATOM 794 O O . GLY A 1 100 ? 2.199 -16.051 10.219 1.00 55.16 100 GLY A O 1
ATOM 795 N N . GLY A 1 101 ? 1.331 -17.154 8.467 1.00 44.72 101 GLY A N 1
ATOM 796 C CA . GLY A 1 101 ? 1.244 -18.465 9.123 1.00 44.72 101 GLY A CA 1
ATOM 797 C C . GLY A 1 101 ? 2.580 -19.214 9.249 1.00 44.72 101 GLY A C 1
ATOM 798 O O . GLY A 1 101 ? 2.622 -20.256 9.897 1.00 44.72 101 GLY A O 1
ATOM 799 N N . LEU A 1 102 ? 3.666 -18.708 8.649 1.00 43.16 102 LEU A N 1
ATOM 800 C CA . LEU A 1 102 ? 4.969 -19.386 8.549 1.00 43.16 102 LEU A CA 1
ATOM 801 C C . LEU A 1 102 ? 6.089 -18.761 9.404 1.00 43.16 102 LEU A C 1
ATOM 803 O O . LEU A 1 102 ? 7.233 -19.206 9.309 1.00 43.16 102 LEU A O 1
ATOM 807 N N . ARG A 1 103 ? 5.829 -17.732 10.224 1.00 42.91 103 ARG A N 1
ATOM 808 C CA . ARG A 1 103 ? 6.911 -16.948 10.853 1.00 42.91 103 ARG A CA 1
ATOM 809 C C . ARG A 1 103 ? 7.059 -17.154 12.360 1.00 42.91 103 ARG A C 1
ATOM 811 O O . ARG A 1 103 ? 6.337 -16.572 13.161 1.00 42.91 103 ARG A O 1
ATOM 818 N N . ASN A 1 104 ? 8.078 -17.948 12.695 1.00 35.72 104 ASN A N 1
ATOM 819 C CA . ASN A 1 104 ? 8.790 -17.943 13.973 1.00 35.72 104 ASN A CA 1
ATOM 820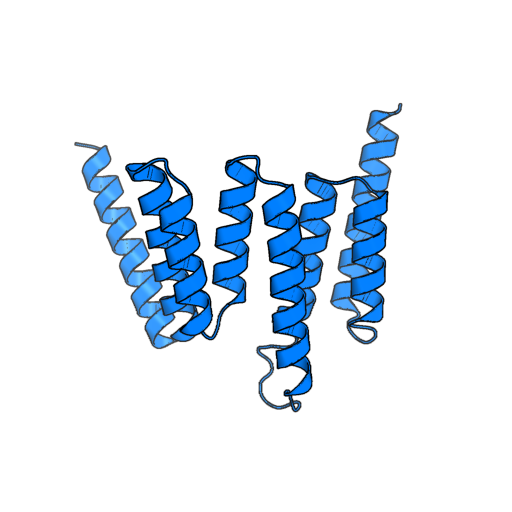 C C . ASN A 1 104 ? 9.519 -16.604 14.201 1.00 35.72 104 ASN A C 1
ATOM 822 O O . ASN A 1 104 ? 9.964 -15.956 13.253 1.00 35.72 104 ASN A O 1
ATOM 826 N N . GLU A 1 105 ? 9.677 -16.247 15.475 1.00 39.72 105 GLU A N 1
ATOM 827 C CA . GLU A 1 105 ? 10.145 -14.975 16.061 1.00 39.72 105 GLU A CA 1
ATOM 828 C C . GLU A 1 105 ? 11.601 -14.539 15.732 1.00 39.72 105 GLU A C 1
ATOM 830 O O . GLU A 1 105 ? 12.172 -13.721 16.447 1.00 39.72 105 GLU A O 1
ATOM 835 N N . GLY A 1 106 ? 12.235 -15.060 14.674 1.00 39.66 106 GLY A N 1
ATOM 836 C CA . GLY A 1 106 ? 13.679 -14.887 14.431 1.00 39.66 106 GLY A CA 1
ATOM 837 C C . GLY A 1 106 ? 14.097 -13.713 13.536 1.00 39.66 106 GLY A C 1
ATOM 838 O O . GLY A 1 106 ? 15.139 -13.113 13.773 1.00 39.66 106 GLY A O 1
ATOM 839 N N . ASP A 1 107 ? 13.293 -13.344 12.536 1.00 41.00 107 ASP A N 1
ATOM 840 C CA . ASP A 1 107 ? 13.668 -12.315 11.555 1.00 41.00 107 ASP A CA 1
ATOM 841 C C . ASP A 1 107 ? 12.747 -11.100 11.689 1.00 41.00 107 ASP A C 1
ATOM 843 O O . ASP A 1 107 ? 11.747 -10.958 10.973 1.00 41.00 107 ASP A O 1
ATOM 847 N N . GLY A 1 108 ? 13.093 -10.207 12.621 1.00 42.22 108 GLY A N 1
ATOM 848 C CA . GLY A 1 108 ? 12.383 -8.969 12.985 1.00 42.22 108 GLY A CA 1
ATOM 849 C C . GLY A 1 108 ? 12.176 -7.930 11.868 1.00 42.22 108 GLY A C 1
ATOM 850 O O . GLY A 1 108 ? 11.999 -6.756 12.153 1.00 42.22 108 GLY A O 1
ATOM 851 N N . ALA A 1 109 ? 12.194 -8.329 10.597 1.00 41.41 109 ALA A N 1
ATOM 852 C CA . ALA A 1 109 ? 11.948 -7.480 9.435 1.00 41.41 109 ALA A CA 1
ATOM 853 C C . ALA A 1 109 ? 10.499 -7.548 8.908 1.00 41.41 109 ALA A C 1
ATOM 855 O O . ALA A 1 109 ? 10.178 -6.876 7.930 1.00 41.41 109 ALA A O 1
ATOM 856 N N . THR A 1 110 ? 9.638 -8.410 9.466 1.00 46.41 110 THR A N 1
ATOM 857 C CA . THR A 1 110 ? 8.409 -8.834 8.762 1.00 46.41 110 THR A CA 1
ATOM 858 C C . THR A 1 110 ? 7.098 -8.750 9.541 1.00 46.41 110 THR A C 1
ATOM 860 O O . THR A 1 110 ? 6.044 -8.777 8.906 1.00 46.41 110 THR A O 1
ATOM 863 N N . ALA A 1 111 ? 7.125 -8.551 10.862 1.00 41.44 111 ALA A N 1
ATOM 864 C CA . ALA A 1 111 ? 5.938 -8.112 11.606 1.00 41.44 111 ALA A CA 1
ATOM 865 C C . ALA A 1 111 ? 5.507 -6.698 11.160 1.00 41.44 111 ALA A C 1
ATOM 867 O O . ALA A 1 111 ? 4.323 -6.451 10.921 1.00 41.44 111 ALA A O 1
ATOM 868 N N . ASP A 1 112 ? 6.489 -5.830 10.890 1.00 50.28 112 ASP A N 1
ATOM 869 C CA . ASP A 1 112 ? 6.289 -4.481 10.348 1.00 50.28 112 ASP A CA 1
ATOM 870 C C . ASP A 1 112 ? 5.554 -4.490 8.998 1.00 50.28 112 ASP A C 1
ATOM 872 O O . ASP A 1 112 ? 4.788 -3.579 8.700 1.00 50.28 112 ASP A O 1
ATOM 876 N N . ALA A 1 113 ? 5.719 -5.543 8.187 1.00 62.22 113 ALA A N 1
ATOM 877 C CA . ALA A 1 113 ? 5.143 -5.619 6.843 1.00 62.22 113 ALA A CA 1
ATOM 878 C C . ALA A 1 113 ? 3.612 -5.777 6.845 1.00 62.22 113 ALA A C 1
ATOM 880 O O . ALA A 1 113 ? 2.943 -5.280 5.933 1.00 62.22 113 ALA A O 1
ATOM 881 N N . TYR A 1 114 ? 3.048 -6.445 7.859 1.00 70.81 114 TYR A N 1
ATOM 882 C CA . TYR A 1 114 ? 1.601 -6.660 7.943 1.00 70.81 114 TYR A CA 1
ATOM 883 C C . TYR A 1 114 ? 0.878 -5.478 8.598 1.00 70.81 114 TYR A C 1
ATOM 885 O O . TYR A 1 114 ? -0.184 -5.072 8.121 1.00 70.81 114 TYR A O 1
ATOM 893 N N . GLY A 1 115 ? 1.483 -4.855 9.617 1.00 72.69 115 GLY A N 1
ATOM 894 C CA . GLY A 1 115 ? 1.015 -3.572 10.154 1.00 72.69 115 GLY A CA 1
ATOM 895 C C . GLY A 1 115 ? 1.046 -2.468 9.0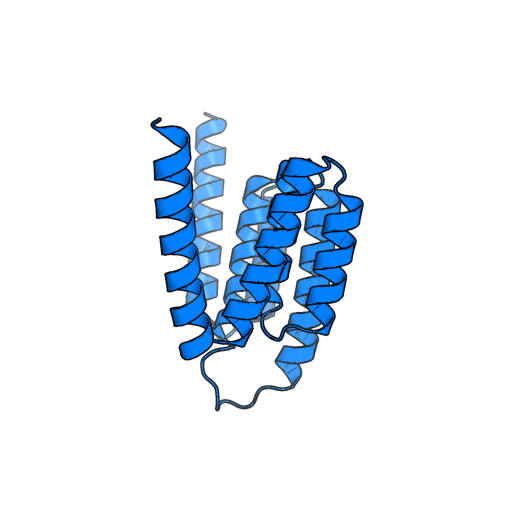92 1.00 72.69 115 GLY A C 1
ATOM 896 O O . GLY A 1 115 ? 0.055 -1.763 8.884 1.00 72.69 115 GLY A O 1
ATOM 897 N N . ASP A 1 116 ? 2.132 -2.390 8.322 1.00 78.56 116 ASP A N 1
ATOM 898 C CA . ASP A 1 116 ? 2.268 -1.476 7.188 1.00 78.56 116 ASP A CA 1
ATOM 899 C C . ASP A 1 116 ? 1.185 -1.666 6.122 1.00 78.56 116 ASP A C 1
ATOM 901 O O . ASP A 1 116 ? 0.664 -0.683 5.584 1.00 78.56 116 ASP A O 1
ATOM 905 N N . TYR A 1 117 ? 0.848 -2.919 5.801 1.00 86.31 117 TYR A N 1
ATOM 906 C CA . TYR A 1 117 ? -0.241 -3.244 4.882 1.00 86.31 117 TYR A CA 1
ATOM 907 C C . TYR A 1 117 ? -1.566 -2.645 5.374 1.00 86.31 117 TYR A C 1
ATOM 909 O O . TYR A 1 117 ? -2.230 -1.922 4.625 1.00 86.31 117 TYR A O 1
ATOM 917 N N . TRP A 1 118 ? -1.925 -2.865 6.643 1.00 87.75 118 TRP A N 1
ATOM 918 C CA . TRP A 1 118 ? -3.156 -2.319 7.223 1.00 87.75 118 TRP A CA 1
ATOM 919 C C . TRP A 1 118 ? -3.160 -0.790 7.242 1.00 87.75 118 TRP A C 1
ATOM 921 O O . TRP A 1 118 ? -4.167 -0.168 6.894 1.00 87.75 118 TRP A O 1
ATOM 931 N N . CYS A 1 119 ? -2.026 -0.174 7.575 1.00 86.50 119 CYS A N 1
ATOM 932 C CA . CYS A 1 119 ? -1.844 1.273 7.509 1.00 86.50 119 CYS A CA 1
ATOM 933 C C . CYS A 1 119 ? -2.024 1.817 6.084 1.00 86.50 119 CYS A C 1
ATOM 935 O O . CYS A 1 119 ? -2.645 2.872 5.901 1.00 86.50 119 CYS A O 1
ATOM 937 N N . ALA A 1 120 ? -1.504 1.123 5.071 1.00 87.62 120 ALA A N 1
ATOM 938 C CA . ALA A 1 120 ? -1.661 1.499 3.670 1.00 87.62 120 ALA A CA 1
ATOM 939 C C . ALA A 1 120 ? -3.115 1.341 3.201 1.00 87.62 120 ALA A C 1
ATOM 941 O O . ALA A 1 120 ? -3.648 2.243 2.548 1.00 87.62 120 ALA A O 1
ATOM 942 N N . TYR A 1 121 ? -3.778 0.246 3.581 1.00 90.56 121 TYR A N 1
ATOM 943 C CA . TYR A 1 121 ? -5.162 -0.009 3.193 1.00 90.56 121 TYR A CA 1
ATOM 944 C C . TYR A 1 121 ? -6.132 0.981 3.857 1.00 90.56 121 TYR A C 1
ATOM 946 O O 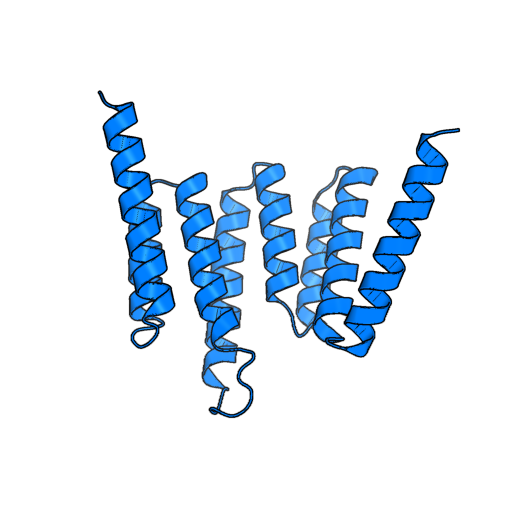. TYR A 1 121 ? -7.006 1.550 3.198 1.00 90.56 121 TYR A O 1
ATOM 954 N N . LEU A 1 122 ? -5.925 1.292 5.140 1.00 90.00 122 LEU A N 1
ATOM 955 C CA . LEU A 1 122 ? -6.708 2.312 5.837 1.00 90.00 122 LEU A CA 1
ATOM 956 C C . LEU A 1 122 ? -6.540 3.696 5.194 1.00 90.00 122 LEU A C 1
ATOM 958 O O . LEU A 1 122 ? -7.532 4.380 4.955 1.00 90.00 122 LEU A O 1
ATOM 962 N N . ALA A 1 123 ? -5.305 4.109 4.880 1.00 89.56 123 ALA A N 1
ATOM 963 C CA . ALA A 1 123 ? -5.059 5.379 4.189 1.00 89.56 123 ALA A CA 1
ATOM 964 C C . ALA A 1 123 ? -5.756 5.437 2.825 1.00 89.56 123 ALA A C 1
ATOM 966 O O . ALA A 1 123 ? -6.273 6.482 2.427 1.00 89.56 123 ALA A O 1
ATOM 967 N N . PHE A 1 124 ? -5.783 4.314 2.108 1.00 90.50 124 PHE A N 1
ATOM 968 C CA . PHE A 1 124 ? -6.472 4.219 0.833 1.00 90.50 124 PHE A CA 1
ATOM 969 C C . PHE A 1 124 ? -7.987 4.429 0.976 1.00 90.50 124 PHE A C 1
ATOM 971 O O . PHE A 1 124 ? -8.530 5.283 0.271 1.00 90.50 124 PHE A O 1
ATOM 978 N N . GLU A 1 125 ? -8.655 3.722 1.896 1.00 91.75 125 GLU A N 1
ATOM 979 C CA . GLU A 1 125 ? -10.107 3.867 2.093 1.00 91.75 125 GLU A CA 1
ATOM 980 C C . GLU A 1 125 ? -10.491 5.226 2.688 1.00 91.75 125 GLU A C 1
ATOM 982 O O . GLU A 1 125 ? -11.568 5.722 2.380 1.00 91.75 125 GLU A O 1
ATOM 987 N N . LEU A 1 126 ? -9.625 5.871 3.476 1.00 88.81 126 LEU A N 1
ATOM 988 C CA . LEU A 1 126 ? -9.851 7.254 3.918 1.00 88.81 126 LEU A CA 1
ATOM 989 C C . LEU A 1 126 ? -9.799 8.257 2.753 1.00 88.81 126 LEU A C 1
ATOM 991 O O . LEU A 1 126 ? -10.496 9.264 2.786 1.00 88.81 126 LEU A O 1
ATOM 995 N N . GLY A 1 127 ? -8.979 7.993 1.730 1.00 86.19 127 GLY A N 1
ATOM 996 C CA . GLY A 1 127 ? -8.835 8.885 0.576 1.00 86.19 127 GLY A CA 1
ATOM 997 C C . GLY A 1 127 ? -9.816 8.630 -0.575 1.00 86.19 127 GLY A C 1
ATOM 998 O O . GLY A 1 127 ? -10.100 9.554 -1.329 1.00 86.19 127 GLY A O 1
ATOM 999 N N . HIS A 1 128 ? -10.294 7.393 -0.750 1.00 84.81 128 HIS A N 1
ATOM 1000 C CA . HIS A 1 128 ? -11.067 6.962 -1.936 1.00 84.81 128 HIS A CA 1
ATOM 1001 C C . HIS A 1 128 ? -12.365 6.221 -1.580 1.00 84.81 128 HIS A C 1
ATOM 1003 O O . HIS A 1 128 ? -13.095 5.750 -2.457 1.00 84.81 128 HIS A O 1
ATOM 1009 N N . GLY A 1 129 ? -12.628 6.037 -0.292 1.00 78.38 129 GLY A N 1
ATOM 1010 C CA . GLY A 1 129 ? -13.829 5.408 0.227 1.00 78.38 129 GLY A CA 1
ATOM 1011 C C . GLY A 1 129 ? -14.520 6.302 1.241 1.00 78.38 129 GLY A C 1
ATOM 1012 O O . GLY A 1 129 ? -14.134 7.441 1.490 1.00 78.38 129 GLY A O 1
ATOM 1013 N N . ASP A 1 130 ? -15.563 5.748 1.843 1.00 81.69 130 ASP A N 1
ATOM 1014 C CA . ASP A 1 130 ? -16.273 6.419 2.918 1.00 81.69 130 ASP A CA 1
ATOM 1015 C C . ASP A 1 130 ? -15.663 6.068 4.271 1.00 81.69 130 ASP A C 1
ATOM 1017 O O . ASP A 1 130 ? -15.139 4.969 4.486 1.00 81.69 130 ASP A O 1
ATOM 1021 N N . LEU A 1 131 ? -15.884 6.944 5.251 1.00 85.88 131 LEU A N 1
ATOM 1022 C CA . LEU A 1 131 ? -15.498 6.712 6.643 1.00 85.88 131 LEU A CA 1
ATOM 1023 C C . LEU A 1 131 ? -16.013 5.363 7.186 1.00 85.88 131 LEU A C 1
ATOM 1025 O O . LEU A 1 131 ? -15.367 4.739 8.025 1.00 85.88 131 LEU A O 1
ATOM 1029 N N . ARG A 1 132 ? -17.158 4.872 6.687 1.00 87.94 132 ARG A N 1
ATOM 1030 C CA . ARG A 1 132 ? -17.686 3.538 7.023 1.00 87.94 132 ARG A CA 1
ATOM 1031 C C . ARG A 1 132 ? -16.748 2.410 6.584 1.00 87.94 132 ARG A C 1
ATOM 1033 O O . ARG A 1 132 ? -16.498 1.501 7.371 1.00 87.94 132 ARG A O 1
ATOM 1040 N N . ARG A 1 133 ? -16.205 2.476 5.364 1.00 87.31 133 ARG A N 1
ATOM 1041 C CA . ARG A 1 133 ? -15.252 1.482 4.842 1.00 87.31 133 ARG A CA 1
ATOM 1042 C C . ARG A 1 133 ? -13.919 1.565 5.571 1.00 87.31 133 ARG A C 1
ATOM 1044 O O . ARG A 1 133 ? -13.408 0.536 6.003 1.00 87.31 133 ARG A O 1
ATOM 1051 N N . ALA A 1 134 ? -13.419 2.777 5.808 1.00 90.12 134 ALA A N 1
ATOM 1052 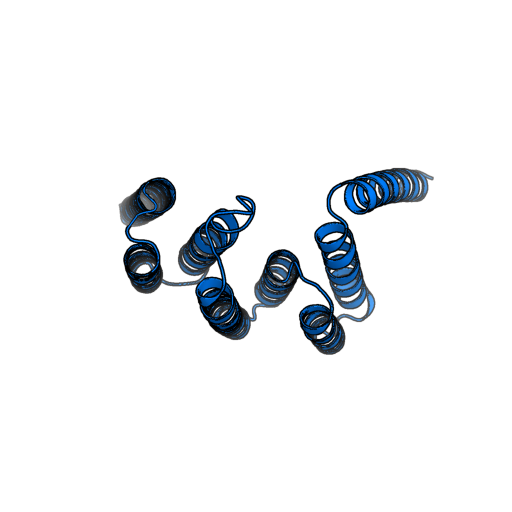C CA . ALA A 1 134 ? -12.211 2.989 6.601 1.00 90.12 134 ALA A CA 1
ATOM 1053 C C . ALA A 1 134 ? -12.335 2.377 8.010 1.00 90.12 134 ALA A C 1
ATOM 1055 O O . ALA A 1 134 ? -11.440 1.664 8.458 1.00 90.12 134 ALA A O 1
ATOM 1056 N N . ARG A 1 135 ? -13.481 2.555 8.684 1.00 89.75 135 ARG A N 1
ATOM 1057 C CA . ARG A 1 135 ? -13.768 1.906 9.978 1.00 89.75 135 ARG A CA 1
ATOM 1058 C C . ARG A 1 135 ? -13.807 0.380 9.887 1.00 89.75 135 ARG A C 1
ATOM 1060 O O . ARG A 1 135 ? -13.324 -0.289 10.795 1.00 89.75 135 ARG A O 1
ATOM 1067 N N . ALA A 1 136 ? -14.360 -0.178 8.812 1.00 91.69 136 ALA A N 1
ATOM 1068 C CA . ALA A 1 136 ? -14.381 -1.625 8.612 1.00 91.69 136 ALA A CA 1
ATOM 1069 C C . ALA A 1 136 ? -12.962 -2.200 8.446 1.00 91.69 136 ALA A C 1
ATOM 1071 O O . ALA A 1 136 ? -12.641 -3.215 9.066 1.00 91.69 136 ALA A O 1
ATOM 1072 N N . VAL A 1 137 ? -12.102 -1.530 7.671 1.00 90.75 137 VAL A N 1
ATOM 1073 C CA . VAL A 1 137 ? -10.685 -1.903 7.509 1.00 90.75 137 VAL A CA 1
ATOM 1074 C C . VAL A 1 137 ? -9.928 -1.768 8.828 1.00 90.75 137 VAL A C 1
ATOM 1076 O O . VAL A 1 137 ? -9.240 -2.701 9.224 1.00 90.75 137 VAL A O 1
ATOM 1079 N N . ALA A 1 138 ? -10.121 -0.670 9.559 1.00 88.62 138 ALA A N 1
ATOM 1080 C CA . ALA A 1 138 ? -9.557 -0.472 10.893 1.00 88.62 138 ALA A CA 1
ATOM 1081 C C . ALA A 1 138 ? -9.931 -1.607 11.862 1.00 88.62 138 ALA A C 1
ATOM 1083 O O . ALA A 1 138 ? -9.067 -2.187 12.513 1.00 88.62 138 ALA A O 1
ATOM 1084 N N . ALA A 1 139 ? -11.211 -1.985 11.915 1.00 89.31 139 ALA A N 1
ATOM 1085 C CA . ALA A 1 139 ? -11.665 -3.080 12.766 1.00 89.31 139 ALA A CA 1
ATOM 1086 C C . ALA A 1 139 ? -11.065 -4.436 12.347 1.00 89.31 139 ALA A C 1
ATOM 1088 O O . ALA A 1 139 ? -10.758 -5.262 13.206 1.00 89.31 139 ALA A O 1
ATOM 1089 N N . ARG A 1 140 ? -10.878 -4.676 11.040 1.00 89.06 140 ARG A N 1
ATOM 1090 C CA . ARG A 1 140 ? -10.174 -5.869 10.533 1.00 89.06 140 ARG A CA 1
ATOM 1091 C C . ARG A 1 140 ? -8.700 -5.863 10.944 1.00 89.06 140 ARG A C 1
ATOM 1093 O O . ARG A 1 140 ? -8.232 -6.893 11.413 1.00 89.06 140 ARG A O 1
ATOM 1100 N N . ALA A 1 141 ? -8.020 -4.723 10.844 1.00 85.94 141 ALA A N 1
ATOM 1101 C CA . ALA A 1 141 ? -6.620 -4.566 11.231 1.00 85.94 141 ALA A CA 1
ATOM 1102 C C . ALA A 1 141 ? -6.387 -4.898 12.711 1.00 85.94 141 ALA A C 1
ATOM 1104 O O . ALA A 1 141 ? -5.536 -5.722 13.032 1.00 85.94 141 ALA A O 1
ATOM 1105 N N . VAL A 1 142 ? -7.204 -4.336 13.609 1.00 84.75 142 VAL A N 1
ATOM 1106 C CA . VAL A 1 142 ? -7.098 -4.598 15.056 1.00 84.75 142 VAL A CA 1
ATOM 1107 C C . VAL A 1 142 ? -7.381 -6.064 15.392 1.00 84.75 142 VAL A C 1
ATOM 1109 O O . VAL A 1 142 ? -6.710 -6.636 16.246 1.00 84.75 142 VAL A O 1
ATOM 1112 N N . ARG A 1 143 ? -8.343 -6.699 14.707 1.00 84.12 143 ARG A N 1
ATOM 1113 C CA . ARG A 1 143 ? -8.606 -8.138 14.879 1.00 84.12 143 ARG A CA 1
ATOM 1114 C C . ARG A 1 143 ? -7.461 -9.010 14.370 1.00 84.12 143 ARG A C 1
ATOM 1116 O O . ARG A 1 143 ? -7.179 -10.033 14.980 1.00 84.12 143 ARG A O 1
ATOM 1123 N N . ALA A 1 144 ? -6.838 -8.628 13.258 1.00 79.81 144 ALA A N 1
ATOM 1124 C CA . ALA A 1 144 ? -5.740 -9.377 12.659 1.00 79.81 144 ALA A CA 1
ATOM 1125 C C . ALA A 1 144 ? -4.432 -9.235 13.456 1.00 79.81 144 ALA A C 1
ATOM 1127 O O . ALA A 1 144 ? -3.655 -10.183 13.515 1.00 79.81 144 ALA A O 1
ATOM 1128 N N . CYS A 1 145 ? -4.214 -8.084 14.099 1.00 77.88 145 CYS A N 1
ATOM 1129 C CA . CYS A 1 145 ? -3.006 -7.774 14.864 1.00 77.88 145 CYS A CA 1
ATOM 1130 C C . CYS A 1 145 ? -3.353 -7.280 16.286 1.00 77.88 145 CYS A C 1
ATOM 1132 O O . CYS A 1 145 ? -3.113 -6.116 16.614 1.00 77.88 145 CYS A O 1
ATOM 1134 N N . PRO A 1 146 ? -3.900 -8.134 17.172 1.00 72.81 146 PRO A N 1
ATOM 1135 C CA . PRO A 1 146 ? -4.400 -7.693 18.479 1.00 72.81 146 PRO A CA 1
ATOM 1136 C C . PRO A 1 146 ? -3.297 -7.204 19.432 1.00 72.81 146 PRO A C 1
ATOM 1138 O O . PRO A 1 146 ? -3.568 -6.415 20.338 1.00 72.81 146 PRO A O 1
ATOM 1141 N N . ARG A 1 147 ? -2.054 -7.669 19.242 1.00 73.19 147 ARG A N 1
ATOM 1142 C CA . ARG A 1 147 ? -0.897 -7.327 20.088 1.00 73.19 147 ARG A CA 1
ATOM 1143 C C . ARG A 1 147 ? -0.108 -6.113 19.595 1.00 73.19 147 ARG A C 1
ATOM 1145 O O . ARG A 1 147 ? 0.739 -5.614 20.327 1.00 73.19 147 ARG A O 1
ATOM 1152 N N . ASP A 1 148 ? -0.405 -5.608 18.402 1.00 77.12 148 ASP A N 1
ATOM 1153 C CA . ASP A 1 148 ? 0.295 -4.460 17.833 1.00 77.12 148 ASP A CA 1
ATOM 1154 C C . ASP A 1 148 ? -0.318 -3.157 18.374 1.00 77.12 148 ASP A C 1
ATOM 1156 O O . ASP A 1 148 ? -1.382 -2.705 17.943 1.00 77.12 148 ASP A O 1
ATOM 1160 N N . ALA A 1 149 ? 0.302 -2.591 19.412 1.00 77.81 149 ALA A N 1
ATOM 1161 C CA . ALA A 1 149 ? -0.127 -1.318 19.995 1.00 77.81 149 ALA A CA 1
ATOM 1162 C C . ALA A 1 149 ? 0.088 -0.144 19.024 1.00 77.81 149 ALA A C 1
ATOM 1164 O O . ALA A 1 149 ? -0.797 0.693 18.878 1.00 77.81 149 ALA A O 1
ATOM 1165 N N . SER A 1 150 ? 1.202 -0.144 18.287 1.00 80.50 150 SER A N 1
ATOM 1166 C CA . SER A 1 150 ? 1.550 0.914 17.330 1.00 80.50 150 SER A CA 1
ATOM 1167 C C . SER A 1 150 ? 0.528 1.014 16.195 1.00 80.50 150 SER A C 1
ATOM 1169 O O . SER A 1 150 ? 0.057 2.105 15.849 1.00 80.50 150 SER A O 1
ATOM 1171 N N . LEU A 1 151 ? 0.113 -0.133 15.649 1.00 79.94 151 LEU A N 1
ATOM 1172 C CA . LEU A 1 151 ? -0.944 -0.190 14.644 1.00 79.94 151 LEU A CA 1
ATOM 1173 C C . LEU A 1 151 ? -2.275 0.318 15.204 1.00 79.94 151 LEU A C 1
ATOM 1175 O O . LEU A 1 151 ? -2.957 1.090 14.530 1.00 79.94 151 LEU A O 1
ATOM 1179 N N . ARG A 1 152 ? -2.649 -0.090 16.424 1.00 83.12 152 ARG A N 1
ATOM 1180 C CA . ARG A 1 152 ? -3.893 0.359 17.070 1.00 83.12 152 ARG A CA 1
ATOM 1181 C C . ARG A 1 152 ? -3.924 1.877 17.240 1.00 83.12 152 ARG A C 1
ATOM 1183 O O . ARG A 1 152 ? -4.888 2.499 16.792 1.00 83.12 152 ARG A O 1
ATOM 1190 N N . ASP A 1 153 ? -2.859 2.458 17.780 1.00 86.56 153 ASP A N 1
ATOM 1191 C CA . ASP A 1 153 ? -2.749 3.902 18.001 1.00 86.56 153 ASP A CA 1
ATOM 1192 C C . ASP A 1 153 ? -2.800 4.671 16.673 1.00 86.56 153 ASP A C 1
ATOM 1194 O O . ASP A 1 153 ? -3.531 5.655 16.525 1.00 86.56 153 ASP A O 1
ATOM 1198 N N . THR A 1 154 ? -2.093 4.173 15.653 1.00 87.31 154 THR A N 1
ATOM 1199 C CA . THR A 1 154 ? -2.087 4.770 14.309 1.00 87.31 154 THR A CA 1
ATOM 1200 C C . THR A 1 154 ? -3.471 4.734 13.660 1.00 87.31 154 THR A C 1
ATOM 1202 O O . THR A 1 154 ? -3.910 5.714 13.047 1.00 87.31 154 THR A O 1
ATOM 1205 N N . VAL A 1 155 ? -4.171 3.603 13.769 1.00 88.62 155 VAL A N 1
ATOM 1206 C CA . VAL A 1 155 ? -5.527 3.423 13.238 1.00 88.62 155 VAL A CA 1
ATOM 1207 C C . VAL A 1 155 ? -6.506 4.371 13.929 1.00 88.62 155 VAL A C 1
ATOM 1209 O O . VAL A 1 155 ? -7.313 5.020 13.257 1.00 88.62 155 VAL A O 1
ATOM 1212 N N . GLU A 1 156 ? -6.427 4.478 15.254 1.00 89.44 156 GLU A N 1
ATOM 1213 C CA . GLU A 1 156 ? -7.296 5.347 16.039 1.00 89.44 156 GLU A CA 1
ATOM 1214 C C . GLU A 1 156 ? -7.086 6.826 15.700 1.00 89.44 156 GLU A C 1
ATOM 1216 O O . GLU A 1 156 ? -8.059 7.528 15.402 1.00 89.44 156 GLU A O 1
ATOM 1221 N N . LEU A 1 157 ? -5.832 7.286 15.674 1.00 91.12 157 LEU A N 1
ATOM 1222 C CA . LEU A 1 157 ? -5.484 8.667 15.339 1.00 91.12 157 LEU A CA 1
ATOM 1223 C C . LEU A 1 157 ? -6.049 9.067 13.969 1.00 91.12 157 LEU A C 1
ATOM 1225 O O . LEU A 1 157 ? -6.762 10.062 13.846 1.00 91.12 157 LEU A O 1
ATOM 1229 N N . ARG A 1 158 ? -5.823 8.239 12.944 1.00 89.00 158 ARG A N 1
ATOM 1230 C CA . ARG A 1 158 ? -6.286 8.517 11.574 1.00 89.00 158 ARG A CA 1
ATOM 1231 C C . ARG A 1 158 ? -7.806 8.585 11.453 1.00 89.00 158 ARG A C 1
ATOM 1233 O O . ARG A 1 158 ? -8.329 9.393 10.685 1.00 89.00 158 ARG A O 1
ATOM 1240 N N . LEU A 1 159 ? -8.531 7.746 12.195 1.00 90.38 159 LEU A N 1
ATOM 1241 C CA . LEU A 1 159 ? -9.994 7.786 12.212 1.00 90.38 159 LEU A CA 1
ATOM 1242 C C . LEU A 1 159 ? -10.538 9.023 12.933 1.00 90.38 159 LEU A C 1
ATOM 1244 O O . LEU A 1 159 ? -11.594 9.523 12.535 1.00 90.38 159 LEU A O 1
ATOM 1248 N N . ARG A 1 160 ? -9.862 9.492 13.988 1.00 90.12 160 ARG A N 1
ATOM 1249 C CA . ARG A 1 160 ? -10.222 10.726 14.704 1.00 90.12 160 ARG A CA 1
ATOM 1250 C C . ARG A 1 160 ? -10.011 11.952 13.815 1.00 90.12 160 ARG A C 1
ATOM 1252 O O . ARG A 1 160 ? -10.952 12.728 13.649 1.00 90.12 160 ARG A O 1
ATOM 1259 N N . ASP A 1 161 ? -8.854 12.057 13.166 1.00 90.19 161 ASP A N 1
ATOM 1260 C CA . ASP A 1 161 ? -8.527 13.166 12.261 1.00 90.19 161 ASP A CA 1
ATOM 1261 C C . ASP A 1 161 ? -9.550 13.305 11.127 1.00 90.19 161 ASP A C 1
ATOM 1263 O O . ASP A 1 161 ? -10.037 14.401 10.839 1.00 90.19 161 ASP A O 1
ATOM 1267 N N . GLU A 1 162 ? -9.929 12.194 10.488 1.00 87.88 162 GLU A N 1
ATOM 1268 C CA . GLU A 1 162 ? -10.900 12.242 9.392 1.00 87.88 162 GLU A CA 1
ATOM 1269 C C . GLU A 1 162 ? -12.313 12.583 9.883 1.00 87.88 162 GLU A C 1
ATOM 1271 O O . GLU A 1 162 ? -13.043 13.328 9.227 1.00 87.88 162 GLU A O 1
ATOM 1276 N N . GLN A 1 163 ? -12.704 12.109 11.069 1.00 86.75 163 GLN A N 1
ATOM 1277 C CA . GLN A 1 163 ? -13.969 12.516 11.686 1.00 86.75 163 GLN A CA 1
ATOM 1278 C C . GLN A 1 163 ? -14.009 14.014 11.971 1.00 86.75 163 GLN A C 1
ATOM 1280 O O . GLN A 1 163 ? -15.033 14.659 11.730 1.00 86.75 163 GLN A O 1
ATOM 1285 N N . GLU A 1 164 ? -12.913 14.579 12.470 1.00 88.75 164 GLU A N 1
ATOM 1286 C CA . GLU A 1 164 ? -12.824 16.010 12.724 1.00 88.75 164 GLU A CA 1
ATOM 1287 C C . GLU A 1 164 ? -12.885 16.814 11.422 1.00 88.75 164 GLU A C 1
ATOM 1289 O O . GLU A 1 164 ? -13.657 17.770 11.326 1.00 88.75 164 GLU A O 1
ATOM 1294 N N . ARG A 1 165 ? -12.163 16.387 10.380 1.00 86.50 165 ARG A N 1
ATOM 1295 C CA . ARG A 1 165 ? -12.244 16.995 9.041 1.00 86.50 165 ARG A CA 1
ATOM 1296 C C . ARG A 1 165 ? -13.665 16.974 8.492 1.00 86.50 165 ARG A C 1
ATOM 1298 O O . ARG A 1 165 ? -14.139 17.996 8.001 1.00 86.50 165 ARG A O 1
ATOM 1305 N N . GLN A 1 166 ? -14.376 15.853 8.617 1.00 84.62 166 GLN A N 1
ATOM 1306 C CA . GLN A 1 166 ? -15.777 15.765 8.197 1.00 84.62 166 GLN A CA 1
ATOM 1307 C C . GLN A 1 166 ? -16.693 16.687 9.004 1.00 84.62 166 GLN A C 1
ATOM 1309 O O . GLN A 1 166 ? -17.593 17.296 8.430 1.00 84.62 166 GLN A O 1
ATOM 1314 N N . ARG A 1 167 ? -16.471 16.825 10.317 1.00 86.44 167 ARG A N 1
ATOM 1315 C CA . ARG A 1 167 ? -17.224 17.768 11.162 1.00 86.44 167 ARG A CA 1
ATOM 1316 C C . ARG A 1 167 ? -16.967 19.217 10.760 1.00 86.44 167 ARG A C 1
ATOM 1318 O O . ARG A 1 167 ? -17.923 19.979 10.673 1.00 86.44 167 ARG A O 1
ATOM 1325 N N . ARG A 1 168 ? -15.712 19.583 10.480 1.00 89.12 168 ARG A N 1
ATOM 1326 C CA . ARG A 1 168 ? -15.335 20.924 10.004 1.00 89.12 168 ARG A CA 1
ATOM 1327 C C . ARG A 1 168 ? -15.950 21.246 8.640 1.00 89.12 168 ARG A C 1
ATOM 1329 O O . ARG A 1 168 ? -16.384 22.364 8.446 1.00 89.12 168 ARG A O 1
ATOM 1336 N N . ARG A 1 169 ? -16.051 20.270 7.730 1.00 85.50 169 ARG A N 1
ATOM 1337 C CA . ARG A 1 169 ? -16.693 20.437 6.407 1.00 85.50 169 ARG A CA 1
ATOM 1338 C C . ARG A 1 169 ? -18.219 20.608 6.453 1.00 85.50 169 ARG A C 1
ATOM 1340 O O . ARG A 1 169 ? -18.805 20.952 5.436 1.00 85.50 169 ARG A O 1
ATOM 1347 N N . ARG A 1 170 ? -18.865 20.282 7.577 1.00 79.62 170 ARG A N 1
ATOM 1348 C CA . ARG A 1 170 ? -20.329 20.350 7.759 1.00 79.62 170 ARG A CA 1
ATOM 1349 C C . ARG A 1 170 ? -20.797 21.588 8.532 1.00 79.62 170 ARG A C 1
ATOM 1351 O O . ARG A 1 170 ? -22.002 21.747 8.696 1.00 79.62 170 ARG A O 1
ATOM 1358 N N . ARG A 1 171 ? -19.866 22.375 9.068 1.00 66.56 171 ARG A N 1
ATOM 1359 C CA . ARG A 1 171 ? -20.124 23.658 9.730 1.00 66.56 171 ARG A CA 1
ATOM 1360 C C . ARG A 1 171 ? -19.926 24.779 8.727 1.00 66.56 171 ARG A C 1
ATOM 1362 O O . ARG A 1 171 ? -20.667 25.769 8.855 1.00 66.56 171 ARG A O 1
#

Radius of gyration: 18.38 Å; chains: 1; bounding box: 45×43×44 Å

pLDDT: mea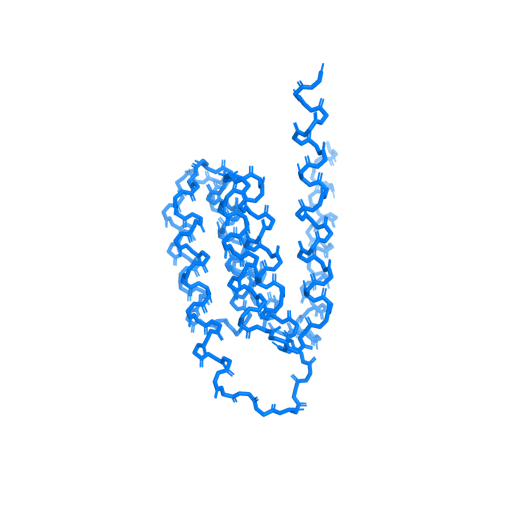n 76.84, std 13.7, range [35.72, 91.81]

Secondary structure (DSSP, 8-state):
-HHHHHHHHHHHHHHHHHHHHHHH-HHHHHHHHHHHHHHHHHHHH--SHHHHHHHHHHHHH-S-HHHHHHHHHHHHHHTT-HHHHHHHHHHHHHHHHHHHTT--TT-TTSHHHHHHHHHHHHHHHHHHS-HHHHHHHHHHHHHH-TT-HHHHHHHHHHHHHHHHHHHHTT-